Protein AF-A0A356QKU2-F1 (afdb_monomer_lite)

pLDDT: mean 85.23, std 17.73, range [39.31, 97.94]

Radius of gyration: 21.37 Å; chains: 1; bounding box: 70×44×46 Å

Sequence (132 aa):
ALIENIQRENLNAIEESLALKRLGDEFELTQQQIADAVGKSRTQVANLLRLLALDPEVQTLLERGDLDMGHARALLPLSSAQQRQVAHEVVNKDLTVRDTEALVKKVQTQQASTSSPKQVSKTPDVARLETH

Foldseek 3Di:
DLLVVLPPPPDFLQRNLVSLVCVCVVVVDDLCRSCVSNVHDSVSNVLSVLLVQAQPVLVVCSRVVLDDSLLSSLLSVDDNVVSVVLSVVCSVVVDDSVVSNVVSVVVVVVVVVVPDPDDDDDDDDDDDDDDD

Secondary structure (DSSP, 8-state):
-HHHHHT-TT--HHHHHHHHHHHHHHTT--HHHHHHHHT--HHHHHHHHHHTTS-HHHHHHHHHTSS-HHHHHHHTTS-HHHHHHHHHHHHHTT--HHHHHHHHHHHHHHHHHHTS----------------

Structure (mmCIF, N/CA/C/O backbone):
data_AF-A0A356QKU2-F1
#
_entry.id   AF-A0A356QKU2-F1
#
loop_
_atom_site.group_PDB
_atom_site.id
_atom_site.type_symbol
_atom_site.label_atom_id
_atom_site.label_alt_id
_atom_site.label_comp_id
_atom_site.label_asym_id
_atom_site.label_entity_id
_atom_site.label_seq_id
_atom_site.pdbx_PDB_ins_code
_atom_site.Cartn_x
_atom_site.Cartn_y
_atom_site.Cartn_z
_atom_site.occupancy
_atom_site.B_iso_or_equiv
_atom_site.auth_seq_id
_atom_site.auth_comp_id
_atom_site.auth_asym_id
_atom_site.au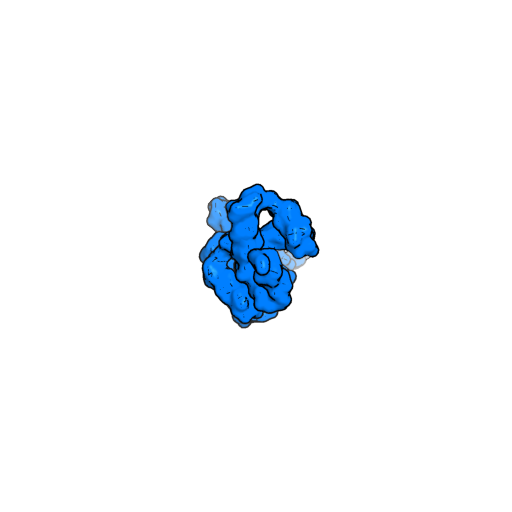th_atom_id
_atom_site.pdbx_PDB_model_num
ATOM 1 N N . ALA A 1 1 ? 15.870 -14.058 -15.313 1.00 59.88 1 ALA A N 1
ATOM 2 C CA . ALA A 1 1 ? 16.056 -12.585 -15.312 1.00 59.88 1 ALA A CA 1
ATOM 3 C C . ALA A 1 1 ? 15.344 -11.953 -14.106 1.00 59.88 1 ALA A C 1
ATOM 5 O O . ALA A 1 1 ? 14.411 -12.564 -13.602 1.00 59.88 1 ALA A O 1
ATOM 6 N N . LEU A 1 2 ? 15.742 -10.759 -13.630 1.00 62.94 2 LEU A N 1
ATOM 7 C CA . LEU A 1 2 ? 15.080 -10.071 -12.495 1.00 62.94 2 LEU A CA 1
ATOM 8 C C . LEU A 1 2 ? 13.566 -9.895 -12.735 1.00 62.94 2 LEU A C 1
ATOM 10 O O . LEU A 1 2 ? 12.761 -10.111 -11.835 1.00 62.94 2 LEU A O 1
ATOM 14 N N . ILE A 1 3 ? 13.193 -9.615 -13.987 1.00 62.88 3 ILE A N 1
ATOM 15 C CA . ILE A 1 3 ? 11.807 -9.441 -14.444 1.00 62.88 3 ILE A CA 1
ATOM 16 C C . ILE A 1 3 ? 10.984 -10.741 -14.335 1.00 62.88 3 ILE A C 1
ATOM 18 O O . ILE A 1 3 ? 9.845 -10.695 -13.884 1.00 62.88 3 ILE A O 1
ATOM 22 N N . GLU A 1 4 ? 11.551 -11.911 -14.653 1.00 62.78 4 GLU A N 1
ATOM 23 C CA . GLU A 1 4 ? 10.849 -13.204 -14.500 1.00 62.78 4 GLU A CA 1
ATOM 24 C C . GLU A 1 4 ? 10.573 -13.551 -13.033 1.00 62.78 4 GLU A C 1
ATOM 26 O O . GLU A 1 4 ? 9.574 -14.194 -12.729 1.00 62.78 4 GLU A O 1
ATOM 31 N N . ASN A 1 5 ? 11.437 -13.119 -12.107 1.00 65.88 5 ASN A N 1
ATOM 32 C CA . ASN A 1 5 ? 11.183 -13.311 -10.680 1.00 65.88 5 ASN A CA 1
ATOM 33 C C . ASN A 1 5 ? 10.041 -12.417 -10.178 1.00 65.88 5 ASN A C 1
ATOM 35 O O . ASN A 1 5 ? 9.296 -12.862 -9.315 1.00 65.88 5 ASN A O 1
ATOM 39 N N . ILE A 1 6 ? 9.878 -11.212 -10.742 1.00 64.94 6 ILE A N 1
ATOM 40 C CA . ILE A 1 6 ? 8.790 -10.266 -10.422 1.00 64.94 6 ILE A CA 1
ATOM 41 C C . ILE A 1 6 ? 7.435 -10.750 -10.960 1.00 64.94 6 ILE A C 1
ATOM 43 O O . ILE A 1 6 ? 6.402 -10.478 -10.360 1.00 64.94 6 ILE A O 1
ATOM 47 N N . GLN A 1 7 ? 7.424 -11.485 -12.074 1.00 63.91 7 GLN A N 1
ATOM 48 C CA . GLN A 1 7 ? 6.198 -12.024 -12.678 1.00 63.91 7 GLN A CA 1
ATOM 49 C C . GLN A 1 7 ? 5.749 -13.367 -12.080 1.00 63.91 7 GLN A C 1
ATOM 51 O O . GLN A 1 7 ? 4.807 -13.976 -12.584 1.00 63.91 7 GLN A O 1
ATOM 56 N N . ARG A 1 8 ? 6.399 -13.857 -11.015 1.00 73.81 8 ARG A N 1
ATOM 57 C CA . ARG A 1 8 ? 5.966 -15.090 -10.346 1.00 73.81 8 ARG A CA 1
ATOM 58 C C . ARG A 1 8 ? 4.581 -14.897 -9.731 1.00 73.81 8 ARG A C 1
ATOM 60 O O . ARG A 1 8 ? 4.395 -14.037 -8.878 1.00 73.81 8 ARG A O 1
ATOM 67 N N . GLU A 1 9 ? 3.651 -15.774 -10.097 1.00 61.19 9 GLU A N 1
ATOM 68 C CA . GLU A 1 9 ? 2.237 -15.727 -9.687 1.00 61.19 9 GLU A CA 1
ATOM 69 C C . GLU A 1 9 ? 1.995 -15.905 -8.172 1.00 61.19 9 GLU A C 1
ATOM 71 O O . GLU A 1 9 ? 0.874 -15.725 -7.714 1.00 61.19 9 GLU A O 1
ATOM 76 N N . ASN A 1 10 ? 3.036 -16.214 -7.387 1.00 66.69 10 ASN A N 1
ATOM 77 C CA . ASN A 1 10 ? 2.947 -16.483 -5.946 1.00 66.69 10 ASN A CA 1
ATOM 78 C C . ASN A 1 10 ? 3.620 -15.419 -5.057 1.00 66.69 10 ASN A C 1
ATOM 80 O O . ASN A 1 10 ? 3.805 -15.674 -3.870 1.00 66.69 10 ASN A O 1
ATOM 84 N N . LEU A 1 11 ? 4.051 -14.274 -5.600 1.00 76.94 11 LEU A N 1
ATOM 85 C CA . LEU A 1 11 ? 4.611 -13.207 -4.762 1.00 76.94 11 LEU A CA 1
ATOM 86 C C . LEU A 1 11 ? 3.520 -12.589 -3.891 1.00 76.94 11 LEU A C 1
ATOM 88 O O . LEU A 1 11 ? 2.453 -12.221 -4.389 1.00 76.94 11 LEU A O 1
ATOM 92 N N . ASN A 1 12 ? 3.811 -12.416 -2.601 1.00 88.06 12 ASN A N 1
ATOM 93 C CA . ASN A 1 12 ? 2.954 -11.586 -1.769 1.00 88.06 12 ASN A CA 1
ATOM 94 C C . ASN A 1 12 ? 3.141 -10.102 -2.139 1.00 88.06 12 ASN A C 1
ATOM 96 O O . ASN A 1 12 ? 4.128 -9.693 -2.760 1.00 88.06 12 ASN A O 1
ATOM 100 N N . ALA A 1 13 ? 2.181 -9.269 -1.746 1.00 91.00 13 ALA A N 1
ATOM 101 C CA . ALA A 1 13 ? 2.174 -7.865 -2.130 1.00 91.00 13 ALA A CA 1
ATOM 102 C C . ALA A 1 13 ? 3.401 -7.065 -1.660 1.00 91.00 13 ALA A C 1
ATOM 104 O O . ALA A 1 13 ? 3.825 -6.141 -2.359 1.00 91.00 13 ALA A O 1
ATOM 105 N N . ILE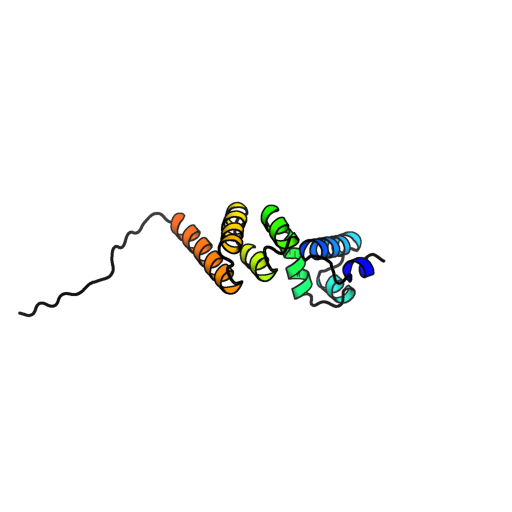 A 1 14 ? 3.971 -7.382 -0.495 1.00 93.94 14 ILE A N 1
ATOM 106 C CA . ILE A 1 14 ? 5.166 -6.703 0.024 1.00 93.94 14 ILE A CA 1
ATOM 107 C C . ILE A 1 14 ? 6.409 -7.137 -0.758 1.00 93.94 14 ILE A C 1
ATOM 109 O O . ILE A 1 14 ? 7.204 -6.281 -1.151 1.00 93.94 14 ILE A O 1
ATOM 113 N N . GLU A 1 15 ? 6.546 -8.426 -1.068 1.00 91.62 15 GLU A N 1
ATOM 114 C CA . GLU A 1 15 ? 7.643 -8.941 -1.893 1.00 91.62 15 GLU A CA 1
ATOM 115 C C . GLU A 1 15 ? 7.621 -8.338 -3.300 1.00 91.62 15 GLU A C 1
ATOM 117 O O . GLU A 1 15 ? 8.656 -7.874 -3.787 1.00 91.62 15 GLU A O 1
ATOM 122 N N . GLU A 1 16 ? 6.444 -8.279 -3.932 1.00 92.00 16 GLU A N 1
ATOM 123 C CA . GLU A 1 16 ? 6.273 -7.623 -5.230 1.00 92.00 16 GLU A CA 1
ATOM 124 C C . GLU A 1 16 ? 6.674 -6.144 -5.142 1.00 92.00 16 GLU A C 1
ATOM 126 O O . GLU A 1 16 ? 7.451 -5.650 -5.961 1.00 92.00 16 GLU A O 1
ATOM 131 N N . SER A 1 17 ? 6.210 -5.439 -4.108 1.00 94.12 17 SER A N 1
ATOM 132 C CA . SER A 1 17 ? 6.539 -4.028 -3.890 1.00 94.12 17 SER A CA 1
ATOM 133 C C . SER A 1 17 ? 8.045 -3.805 -3.728 1.00 94.12 17 SER A C 1
ATOM 135 O O . SER A 1 17 ? 8.598 -2.868 -4.309 1.00 94.12 17 SER A O 1
ATOM 137 N N . LEU A 1 18 ? 8.731 -4.678 -2.985 1.00 93.94 18 LEU A N 1
ATOM 138 C CA . LEU A 1 18 ? 10.178 -4.616 -2.794 1.00 93.94 18 LEU A CA 1
ATOM 139 C C . LEU A 1 18 ? 10.931 -4.906 -4.097 1.00 93.94 18 LEU A C 1
ATOM 141 O O . LEU A 1 18 ? 11.925 -4.241 -4.393 1.00 93.94 18 LEU A O 1
ATOM 145 N N . ALA A 1 19 ? 10.460 -5.867 -4.890 1.00 92.56 19 ALA A N 1
ATOM 146 C CA . ALA A 1 19 ? 11.073 -6.211 -6.163 1.00 92.56 19 ALA A CA 1
ATOM 147 C C . ALA A 1 19 ? 10.916 -5.081 -7.198 1.00 92.56 19 ALA A C 1
ATOM 149 O O . ALA A 1 19 ? 11.887 -4.735 -7.872 1.00 92.56 19 ALA A O 1
ATOM 150 N N . LEU A 1 20 ? 9.745 -4.432 -7.255 1.00 93.81 20 LEU A N 1
ATOM 151 C CA . LEU A 1 20 ? 9.525 -3.234 -8.072 1.00 93.81 20 LEU A CA 1
ATOM 152 C C . LEU A 1 20 ? 10.403 -2.064 -7.622 1.00 93.81 20 LEU A C 1
ATOM 154 O O . LEU A 1 20 ? 10.948 -1.355 -8.466 1.00 93.81 20 LEU A O 1
ATOM 158 N N . LYS A 1 21 ? 10.568 -1.868 -6.307 1.00 94.81 21 LYS A N 1
ATOM 159 C CA . LYS A 1 21 ? 11.453 -0.824 -5.780 1.00 94.81 21 LYS A CA 1
ATOM 160 C C . LYS A 1 21 ? 12.905 -1.069 -6.184 1.00 94.81 21 LYS A C 1
ATOM 162 O O . LYS A 1 21 ? 13.537 -0.163 -6.708 1.00 94.81 21 LYS A O 1
ATOM 167 N N . ARG A 1 22 ? 13.402 -2.300 -6.023 1.00 93.69 22 ARG A N 1
ATOM 168 C CA . ARG A 1 22 ? 14.756 -2.682 -6.460 1.00 93.69 22 ARG A CA 1
ATOM 169 C C . ARG A 1 22 ? 14.955 -2.467 -7.957 1.00 93.69 22 ARG A C 1
ATOM 171 O O . ARG A 1 22 ? 15.962 -1.894 -8.338 1.00 93.69 22 ARG A O 1
ATOM 178 N N . LEU A 1 23 ? 13.987 -2.868 -8.785 1.00 92.38 23 LEU A N 1
ATOM 179 C CA . LEU A 1 23 ? 14.033 -2.643 -10.232 1.00 92.38 23 LEU A CA 1
ATOM 180 C C . LEU A 1 23 ? 14.105 -1.144 -10.574 1.00 92.38 23 LEU A C 1
ATOM 182 O O . LEU A 1 23 ? 14.859 -0.750 -11.457 1.00 92.38 23 LEU A O 1
ATOM 186 N N . GLY A 1 24 ? 13.331 -0.309 -9.877 1.00 94.69 24 GLY A N 1
ATOM 187 C CA . GLY A 1 24 ? 13.382 1.143 -10.037 1.00 94.69 24 GLY A CA 1
ATOM 188 C C . GLY A 1 24 ? 14.723 1.745 -9.628 1.00 94.69 24 GLY A C 1
ATOM 189 O O . GLY A 1 24 ? 15.278 2.540 -10.379 1.00 94.69 24 GLY A O 1
ATOM 190 N N . ASP A 1 25 ? 15.244 1.337 -8.472 1.00 94.31 25 ASP A N 1
ATOM 191 C CA . ASP A 1 25 ? 16.485 1.864 -7.899 1.00 94.31 25 ASP A CA 1
ATOM 192 C C . ASP A 1 25 ? 17.729 1.406 -8.693 1.00 94.31 25 ASP A C 1
ATOM 194 O O . ASP A 1 25 ? 18.650 2.190 -8.896 1.00 94.31 25 ASP A O 1
ATOM 198 N N . GLU A 1 26 ? 17.762 0.155 -9.169 1.00 93.88 26 GLU A N 1
ATOM 199 C CA . GLU A 1 26 ? 18.907 -0.432 -9.889 1.00 93.88 26 GLU A CA 1
ATOM 200 C C . GLU A 1 26 ? 19.052 0.102 -11.321 1.00 93.88 26 GLU A C 1
ATOM 202 O O . GLU A 1 26 ? 20.165 0.246 -11.822 1.00 93.88 26 GLU A O 1
ATOM 207 N N . PHE A 1 27 ? 17.932 0.410 -11.977 1.00 93.25 27 PHE A N 1
ATOM 208 C CA . PHE A 1 27 ? 17.899 0.854 -13.375 1.00 93.25 27 PHE A CA 1
ATOM 209 C C . PHE A 1 27 ? 17.458 2.319 -13.530 1.00 93.25 27 PHE A C 1
ATOM 211 O O . PHE A 1 27 ? 17.178 2.755 -14.646 1.00 93.25 27 PHE A O 1
ATOM 218 N N . GLU A 1 28 ? 17.362 3.060 -12.419 1.00 95.19 28 GLU A N 1
ATOM 219 C CA . GLU A 1 28 ? 16.933 4.467 -12.351 1.00 95.19 28 GLU A CA 1
ATOM 220 C C . GLU A 1 28 ? 15.613 4.742 -13.102 1.00 95.19 28 GLU A C 1
ATOM 222 O O . GLU A 1 28 ? 15.424 5.768 -13.761 1.00 95.19 28 GLU A O 1
ATOM 227 N N . LEU A 1 29 ? 14.673 3.795 -13.022 1.00 95.25 29 LEU A N 1
ATOM 228 C CA . LEU A 1 29 ? 13.420 3.844 -13.771 1.00 95.25 29 LEU A CA 1
ATOM 229 C C . LEU A 1 29 ? 12.353 4.654 -13.039 1.00 95.25 29 LEU A C 1
ATOM 231 O O . LEU A 1 29 ? 12.132 4.534 -11.833 1.00 95.25 29 LEU A O 1
ATOM 235 N N . THR A 1 30 ? 11.578 5.414 -13.807 1.00 96.38 30 THR A N 1
ATOM 236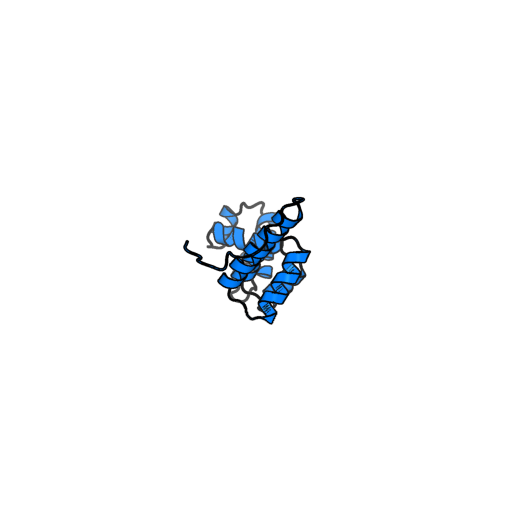 C CA . THR A 1 30 ? 10.344 6.023 -13.306 1.00 96.38 30 THR A CA 1
ATOM 237 C C . THR A 1 30 ? 9.259 4.966 -13.082 1.00 96.38 30 THR A C 1
ATOM 239 O O . THR A 1 30 ? 9.238 3.914 -13.719 1.00 96.38 30 THR A O 1
ATOM 242 N N . GLN A 1 31 ? 8.261 5.282 -12.249 1.00 95.62 31 GLN A N 1
ATOM 243 C CA . GLN A 1 31 ? 7.100 4.401 -12.040 1.00 95.62 31 GLN A CA 1
ATOM 244 C C . GLN A 1 31 ? 6.368 4.035 -13.341 1.00 95.62 31 GLN A C 1
ATOM 246 O O . GLN A 1 31 ? 5.794 2.954 -13.417 1.00 95.62 31 GLN A O 1
ATOM 251 N N . GLN A 1 32 ? 6.367 4.922 -14.345 1.00 97.19 32 GLN A N 1
ATOM 252 C CA . GLN A 1 32 ? 5.775 4.627 -15.652 1.00 97.19 32 GLN A CA 1
ATOM 253 C C . GLN A 1 32 ? 6.599 3.572 -16.397 1.00 97.19 32 GLN A C 1
ATOM 255 O O . GLN A 1 32 ? 6.043 2.576 -16.834 1.00 97.19 32 GLN A O 1
ATOM 260 N N . GLN A 1 33 ? 7.921 3.740 -16.459 1.00 96.31 33 GLN A N 1
ATOM 261 C CA . GLN A 1 33 ? 8.808 2.783 -17.127 1.00 96.31 33 GLN A CA 1
ATOM 262 C C . GLN A 1 33 ? 8.808 1.413 -16.443 1.00 96.31 33 GLN A C 1
ATOM 264 O O . GLN A 1 33 ? 8.813 0.393 -17.124 1.00 96.31 33 GLN A O 1
ATOM 269 N N . ILE A 1 34 ? 8.750 1.376 -15.106 1.00 95.00 34 ILE A N 1
ATOM 270 C CA . ILE A 1 34 ? 8.568 0.126 -14.354 1.00 95.00 34 ILE A CA 1
ATOM 271 C C . ILE A 1 34 ? 7.259 -0.544 -14.781 1.00 95.00 34 ILE A C 1
ATOM 273 O O . ILE A 1 34 ? 7.258 -1.729 -15.097 1.00 95.00 34 ILE A O 1
ATOM 277 N N . ALA A 1 35 ? 6.158 0.212 -14.817 1.00 94.50 35 ALA A N 1
ATOM 278 C CA . ALA A 1 35 ? 4.842 -0.292 -15.194 1.00 94.50 35 ALA A CA 1
ATOM 279 C C . ALA A 1 35 ? 4.824 -0.875 -16.615 1.00 94.50 35 ALA A C 1
ATOM 281 O O . ALA A 1 35 ? 4.330 -1.987 -16.801 1.00 94.50 35 ALA A O 1
ATOM 282 N N . ASP A 1 36 ? 5.440 -0.177 -17.572 1.00 94.00 36 ASP A N 1
ATOM 283 C CA . ASP A 1 36 ? 5.585 -0.637 -18.955 1.00 94.00 36 ASP A CA 1
ATOM 284 C C . ASP A 1 36 ? 6.424 -1.928 -19.030 1.00 94.00 36 ASP A C 1
ATOM 286 O O . ASP A 1 36 ? 6.058 -2.864 -19.740 1.00 94.00 36 ASP A O 1
ATOM 290 N N . ALA A 1 37 ? 7.506 -2.024 -18.247 1.00 90.62 37 ALA A N 1
ATOM 291 C CA . ALA A 1 37 ? 8.384 -3.196 -18.209 1.00 90.62 37 ALA A CA 1
ATOM 292 C C . ALA A 1 37 ? 7.730 -4.440 -17.580 1.00 90.62 37 ALA A C 1
ATOM 294 O O . ALA A 1 37 ? 8.041 -5.563 -17.979 1.00 90.62 37 ALA A O 1
ATOM 295 N N . VAL A 1 38 ? 6.835 -4.260 -16.600 1.00 89.06 38 VAL A N 1
ATOM 296 C CA . VAL A 1 38 ? 6.145 -5.371 -15.916 1.00 89.06 38 VAL A CA 1
ATOM 297 C C . VAL A 1 38 ? 4.717 -5.617 -16.415 1.00 89.06 38 VAL A C 1
ATOM 299 O O . VAL A 1 38 ? 4.024 -6.472 -15.868 1.00 89.06 38 VAL A O 1
ATOM 302 N N . GLY A 1 39 ? 4.256 -4.879 -17.432 1.00 90.88 39 GLY A N 1
ATOM 303 C CA . GLY A 1 39 ? 2.913 -5.027 -18.003 1.00 90.88 39 GLY A CA 1
ATOM 304 C C . GLY A 1 39 ? 1.777 -4.629 -17.052 1.00 90.88 39 GLY A C 1
ATOM 305 O O . GLY A 1 39 ? 0.691 -5.204 -17.113 1.00 90.88 39 GLY A O 1
ATOM 306 N N . LYS A 1 40 ? 2.013 -3.670 -16.147 1.00 91.62 40 LYS A N 1
ATOM 307 C CA . LYS A 1 40 ? 1.019 -3.172 -15.177 1.00 91.62 40 LYS A CA 1
ATOM 308 C C . LYS A 1 40 ? 0.663 -1.718 -15.460 1.00 91.62 40 LYS A C 1
ATOM 310 O O . LYS A 1 40 ? 1.347 -1.019 -16.195 1.00 91.62 40 LYS A O 1
ATOM 315 N N . SER A 1 41 ? -0.409 -1.223 -14.846 1.00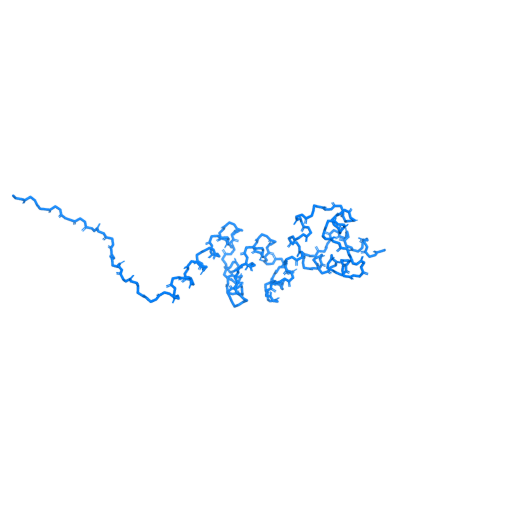 96.38 41 SER A N 1
ATOM 316 C CA . SER A 1 41 ? -0.681 0.217 -14.868 1.00 96.38 41 SER A CA 1
ATOM 317 C C . SER A 1 41 ? 0.268 0.968 -13.932 1.00 96.38 41 SER A C 1
ATOM 319 O O . SER A 1 41 ? 0.598 0.492 -12.841 1.00 96.38 41 SER A O 1
ATOM 321 N N . ARG A 1 42 ? 0.626 2.205 -14.296 1.00 96.50 42 ARG A N 1
ATOM 322 C CA . ARG A 1 42 ? 1.385 3.113 -13.418 1.00 96.50 42 ARG A CA 1
ATOM 323 C C . ARG A 1 42 ? 0.747 3.241 -12.033 1.00 96.50 42 ARG A C 1
ATOM 325 O O . ARG A 1 42 ? 1.448 3.257 -11.026 1.00 96.50 42 ARG A O 1
ATOM 332 N N . THR A 1 43 ? -0.585 3.294 -11.972 1.00 95.94 43 THR A N 1
ATOM 333 C CA . THR A 1 43 ? -1.331 3.367 -10.711 1.00 95.94 43 THR A CA 1
ATOM 334 C C . THR A 1 43 ? -1.141 2.109 -9.862 1.00 95.94 43 THR A C 1
ATOM 336 O O . THR A 1 43 ? -0.955 2.230 -8.655 1.00 95.94 43 THR A O 1
ATOM 339 N N . GLN A 1 44 ? -1.149 0.906 -10.447 1.00 94.00 44 GLN A N 1
ATOM 340 C CA . GLN A 1 44 ? -0.861 -0.329 -9.704 1.00 94.00 44 GLN A CA 1
ATOM 341 C C . GLN A 1 44 ? 0.558 -0.328 -9.132 1.00 94.00 44 GLN A C 1
ATOM 343 O O . GLN A 1 44 ? 0.712 -0.573 -7.938 1.00 94.00 44 GLN A O 1
ATOM 348 N N . VAL A 1 45 ? 1.564 0.032 -9.937 1.00 95.69 45 VAL A N 1
ATOM 349 C CA . VAL A 1 45 ? 2.960 0.146 -9.478 1.00 95.69 45 VAL A CA 1
ATOM 350 C C . VAL A 1 45 ? 3.081 1.149 -8.334 1.00 95.69 45 VAL A C 1
ATOM 352 O O . VAL A 1 45 ? 3.660 0.842 -7.296 1.00 95.69 45 VAL A O 1
ATOM 355 N N . ALA A 1 46 ? 2.474 2.329 -8.473 1.00 95.88 46 ALA A N 1
ATOM 356 C CA . ALA A 1 46 ? 2.471 3.335 -7.416 1.00 95.88 46 ALA A CA 1
ATOM 357 C C . ALA A 1 46 ? 1.818 2.817 -6.124 1.00 95.88 46 ALA A C 1
ATOM 359 O O . ALA A 1 46 ? 2.314 3.090 -5.035 1.00 95.88 46 ALA A O 1
ATOM 360 N N . ASN A 1 47 ? 0.719 2.064 -6.226 1.00 95.06 47 ASN A N 1
ATOM 361 C CA . ASN A 1 47 ? 0.038 1.510 -5.058 1.00 95.06 47 ASN A CA 1
ATOM 362 C C . ASN A 1 47 ? 0.876 0.451 -4.343 1.00 95.06 47 ASN A C 1
ATOM 364 O O . ASN A 1 47 ? 0.928 0.492 -3.121 1.00 95.06 47 ASN A O 1
ATOM 368 N N . LEU A 1 48 ? 1.542 -0.436 -5.086 1.00 95.19 48 LEU A N 1
ATOM 369 C CA . LEU A 1 48 ? 2.471 -1.424 -4.533 1.00 95.19 48 LEU A CA 1
ATOM 370 C C . LEU A 1 48 ? 3.613 -0.725 -3.788 1.00 95.19 48 LEU A C 1
ATOM 372 O O . LEU A 1 48 ? 3.775 -0.888 -2.583 1.00 95.19 48 LEU A O 1
ATOM 376 N N . LEU A 1 49 ? 4.320 0.188 -4.458 1.00 96.25 49 LEU A N 1
ATOM 377 C CA . LEU A 1 49 ? 5.439 0.916 -3.850 1.00 96.25 49 LEU A CA 1
ATOM 378 C C . LEU A 1 49 ? 5.051 1.676 -2.573 1.00 96.25 49 LEU A C 1
ATOM 380 O O . LEU A 1 49 ? 5.863 1.794 -1.657 1.00 96.25 49 LEU A O 1
ATOM 384 N N . ARG A 1 50 ? 3.812 2.177 -2.480 1.00 96.69 50 ARG A N 1
ATOM 385 C CA . ARG A 1 50 ? 3.317 2.862 -1.276 1.00 96.69 50 ARG A CA 1
ATOM 386 C C . ARG A 1 50 ? 3.192 1.941 -0.065 1.00 96.69 50 ARG A C 1
ATOM 388 O O . ARG A 1 50 ? 3.300 2.441 1.047 1.00 96.69 50 ARG A O 1
ATOM 395 N N . LEU A 1 51 ? 2.990 0.637 -0.244 1.00 96.38 51 LEU A N 1
ATOM 396 C CA . LEU A 1 51 ? 2.862 -0.314 0.869 1.00 96.38 51 LEU A CA 1
ATOM 397 C C . LEU A 1 51 ? 4.148 -0.440 1.677 1.00 96.38 51 LEU A C 1
ATOM 399 O O . LEU A 1 51 ? 4.092 -0.678 2.877 1.00 96.38 51 LEU A O 1
ATOM 403 N N . LEU A 1 52 ? 5.300 -0.184 1.053 1.00 96.50 52 LEU A N 1
ATOM 404 C CA . LEU A 1 52 ? 6.592 -0.158 1.740 1.00 96.50 52 LEU A CA 1
ATOM 405 C C . LEU A 1 52 ? 6.701 0.971 2.780 1.00 96.50 52 LEU A C 1
ATOM 407 O O . LEU A 1 52 ? 7.641 0.979 3.570 1.00 96.50 52 LEU A O 1
ATOM 411 N N . ALA A 1 53 ? 5.772 1.935 2.774 1.00 96.00 53 ALA A N 1
ATOM 412 C CA . ALA A 1 53 ? 5.688 3.004 3.768 1.00 96.00 53 ALA A CA 1
ATOM 413 C C . ALA A 1 53 ? 4.816 2.644 4.987 1.00 96.00 53 ALA A C 1
ATOM 415 O O . ALA A 1 53 ? 4.674 3.465 5.893 1.00 96.00 53 ALA A O 1
ATOM 416 N N . LEU A 1 54 ? 4.203 1.456 5.005 1.00 97.44 54 LEU A N 1
ATOM 417 C CA . LEU A 1 54 ? 3.430 0.981 6.150 1.00 97.44 54 LEU A CA 1
ATOM 418 C C . LEU A 1 54 ? 4.337 0.655 7.332 1.00 97.44 54 LEU A C 1
ATOM 420 O O . LEU A 1 54 ? 5.517 0.345 7.171 1.00 97.44 54 LEU A O 1
ATOM 424 N N . ASP A 1 55 ? 3.758 0.678 8.525 1.00 97.94 55 ASP A N 1
ATOM 425 C CA . ASP A 1 55 ? 4.397 0.149 9.719 1.00 97.94 55 ASP A CA 1
ATOM 426 C C . ASP A 1 55 ? 4.816 -1.328 9.516 1.00 97.94 55 ASP A C 1
ATOM 428 O O . ASP A 1 55 ? 4.043 -2.094 8.929 1.00 97.94 55 ASP A O 1
ATOM 432 N N . PRO A 1 56 ? 6.009 -1.751 9.986 1.00 96.56 56 PRO A N 1
ATOM 433 C CA . PRO A 1 56 ? 6.510 -3.113 9.778 1.00 96.56 56 PRO A CA 1
ATOM 434 C C . PRO A 1 56 ? 5.559 -4.220 10.248 1.00 96.56 56 PRO A C 1
ATOM 436 O O . PRO A 1 56 ? 5.499 -5.285 9.634 1.00 96.56 56 PRO A O 1
ATOM 439 N N . GLU A 1 57 ? 4.788 -3.981 11.311 1.00 96.44 57 GLU A N 1
ATOM 440 C CA . GLU A 1 57 ? 3.811 -4.960 11.786 1.00 96.44 57 GLU A CA 1
ATOM 441 C C . GLU A 1 57 ? 2.641 -5.099 10.802 1.00 96.44 57 GLU A C 1
ATOM 443 O O . GLU A 1 57 ? 2.205 -6.209 10.508 1.00 96.44 57 GLU A O 1
ATOM 448 N N . VAL A 1 58 ? 2.185 -3.993 10.208 1.00 97.31 58 VAL A N 1
ATOM 449 C CA . VAL A 1 58 ? 1.137 -4.017 9.175 1.00 97.31 58 VAL A CA 1
ATOM 450 C C . VAL A 1 58 ? 1.636 -4.685 7.895 1.00 97.31 58 VAL A C 1
ATOM 452 O O . VAL A 1 58 ? 0.885 -5.433 7.272 1.00 97.31 58 VAL A O 1
ATOM 455 N N . GLN A 1 59 ? 2.904 -4.472 7.522 1.00 97.19 59 GLN A N 1
ATOM 456 C CA . GLN A 1 59 ? 3.525 -5.209 6.415 1.00 97.19 59 GLN A CA 1
ATOM 457 C C . GLN A 1 59 ? 3.518 -6.717 6.693 1.00 97.19 59 GLN A C 1
ATOM 459 O O . GLN A 1 59 ? 3.114 -7.484 5.829 1.00 97.19 59 GLN A O 1
ATOM 464 N N . THR A 1 60 ? 3.854 -7.130 7.920 1.00 96.38 60 THR A N 1
ATOM 465 C CA . THR A 1 60 ? 3.848 -8.546 8.326 1.00 96.38 60 THR A CA 1
ATOM 466 C C . THR A 1 60 ? 2.450 -9.171 8.228 1.00 96.38 60 THR A C 1
ATOM 468 O O . THR A 1 60 ? 2.310 -10.301 7.764 1.00 96.38 60 THR A O 1
ATOM 471 N N . LEU A 1 61 ? 1.402 -8.451 8.644 1.00 95.94 61 LEU A N 1
ATOM 472 C CA . LEU A 1 61 ? 0.014 -8.922 8.527 1.00 95.94 61 LEU A CA 1
ATOM 473 C C . LEU A 1 61 ? -0.418 -9.069 7.057 1.00 95.94 61 LEU A C 1
ATOM 475 O O . LEU A 1 61 ? -1.069 -10.047 6.695 1.00 95.94 61 LEU A O 1
ATOM 479 N N . LEU A 1 62 ? -0.016 -8.134 6.192 1.00 95.50 62 LEU A N 1
ATOM 480 C CA . LEU A 1 62 ? -0.260 -8.221 4.748 1.00 95.50 62 LEU A CA 1
ATOM 481 C C . LEU A 1 62 ? 0.506 -9.390 4.103 1.00 95.50 62 LEU A C 1
ATOM 483 O O . LEU A 1 62 ? -0.050 -10.095 3.267 1.00 95.50 62 LEU A O 1
ATOM 487 N N . GLU A 1 63 ? 1.759 -9.629 4.498 1.00 93.81 63 GLU A N 1
ATOM 488 C CA . GLU A 1 63 ? 2.569 -10.758 4.011 1.00 93.81 63 GLU A CA 1
ATOM 489 C C . GLU A 1 63 ? 1.952 -12.115 4.355 1.00 93.81 63 GLU A C 1
ATOM 491 O O . GLU A 1 63 ? 2.004 -13.042 3.548 1.00 93.81 63 GLU A O 1
ATOM 496 N N . ARG A 1 64 ? 1.356 -12.234 5.547 1.00 93.25 64 ARG A N 1
ATOM 497 C CA . ARG A 1 64 ? 0.690 -13.458 6.018 1.00 93.25 64 ARG A CA 1
ATOM 498 C C . ARG A 1 64 ? -0.687 -13.684 5.399 1.00 93.25 64 ARG A C 1
ATOM 500 O O . ARG A 1 64 ? -1.216 -14.786 5.513 1.00 93.25 64 ARG A O 1
ATOM 507 N N . GLY A 1 65 ? -1.250 -12.667 4.747 1.00 92.38 65 GLY A N 1
ATOM 508 C CA . GLY A 1 65 ? -2.613 -12.695 4.219 1.00 92.38 65 GLY A CA 1
ATOM 509 C C . GLY A 1 65 ? -3.693 -12.400 5.263 1.00 92.38 65 GLY A C 1
ATOM 510 O O . GLY A 1 65 ? -4.870 -12.554 4.957 1.00 92.38 65 GLY A O 1
ATOM 511 N N . ASP A 1 66 ? -3.318 -11.939 6.462 1.00 94.62 66 ASP A N 1
ATOM 512 C CA . ASP A 1 66 ? -4.269 -11.488 7.490 1.00 94.62 66 ASP A CA 1
ATOM 513 C C . ASP A 1 66 ? -4.966 -10.179 7.067 1.00 94.62 66 ASP A C 1
ATOM 515 O O . ASP A 1 66 ? -6.054 -9.848 7.533 1.00 94.62 66 ASP A O 1
ATOM 519 N N . LEU A 1 67 ? -4.334 -9.416 6.168 1.00 95.62 67 LEU A N 1
ATOM 520 C CA . LEU A 1 67 ? -4.882 -8.208 5.565 1.00 95.62 67 LEU A CA 1
ATOM 521 C C . LEU A 1 67 ? -4.785 -8.272 4.045 1.00 95.62 67 LEU A C 1
ATOM 523 O O . LEU A 1 67 ? -3.709 -8.473 3.495 1.00 95.62 67 LEU A O 1
ATOM 527 N N . ASP A 1 68 ? -5.877 -7.948 3.359 1.00 94.44 68 ASP A N 1
ATOM 528 C CA . ASP A 1 68 ? -5.807 -7.608 1.937 1.00 94.44 68 ASP A CA 1
ATOM 529 C C . ASP A 1 68 ? -5.115 -6.263 1.655 1.00 94.44 68 ASP A C 1
ATOM 531 O O . ASP A 1 68 ? -5.099 -5.322 2.456 1.00 94.44 68 ASP A O 1
ATOM 535 N N . MET A 1 69 ? -4.677 -6.119 0.404 1.00 93.56 69 MET A N 1
ATOM 536 C CA . MET A 1 69 ? -4.164 -4.880 -0.191 1.00 93.56 69 MET A CA 1
ATOM 537 C C . MET A 1 69 ? -5.058 -3.657 0.034 1.00 93.56 69 MET A C 1
ATOM 539 O O . MET A 1 69 ? -4.562 -2.543 0.214 1.00 93.56 69 MET A O 1
ATOM 543 N N . GLY A 1 70 ? -6.380 -3.848 0.002 1.00 95.25 70 GLY A N 1
ATOM 544 C CA . GLY A 1 70 ? -7.349 -2.784 0.262 1.00 95.25 70 GLY A CA 1
ATOM 545 C C . GLY A 1 70 ? -7.241 -2.253 1.692 1.00 95.25 70 GLY A C 1
ATOM 546 O O . GLY A 1 70 ? -7.127 -1.041 1.883 1.00 95.25 70 GLY A O 1
ATOM 547 N N . HIS A 1 71 ? -7.185 -3.154 2.678 1.00 97.12 71 HIS A N 1
ATOM 548 C CA . HIS A 1 71 ? -7.002 -2.800 4.086 1.00 97.12 71 HIS A CA 1
ATOM 549 C C . HIS A 1 71 ? -5.682 -2.060 4.292 1.00 97.12 71 HIS A C 1
ATOM 551 O O . HIS A 1 71 ? -5.663 -0.950 4.820 1.00 97.12 71 HIS A O 1
ATOM 557 N N . ALA A 1 72 ? -4.585 -2.631 3.793 1.00 96.38 72 ALA A N 1
ATOM 558 C CA . ALA A 1 72 ? -3.254 -2.058 3.931 1.00 96.38 72 ALA A CA 1
ATOM 559 C C . ALA A 1 72 ? -3.177 -0.634 3.351 1.00 96.38 72 ALA A C 1
ATOM 561 O O . ALA A 1 72 ? -2.671 0.290 3.987 1.00 96.38 72 ALA A O 1
ATOM 562 N N . ARG A 1 73 ? -3.762 -0.409 2.168 1.00 96.00 73 ARG A N 1
ATOM 563 C CA . ARG A 1 73 ? -3.813 0.924 1.552 1.00 96.00 73 ARG A CA 1
ATOM 564 C C . ARG A 1 73 ? -4.636 1.928 2.347 1.00 96.00 73 ARG A C 1
ATOM 566 O O . ARG A 1 73 ? -4.251 3.097 2.391 1.00 96.00 73 ARG A O 1
ATOM 573 N N . ALA A 1 74 ? -5.743 1.499 2.949 1.00 96.81 74 ALA A N 1
ATOM 574 C CA . ALA A 1 74 ? -6.579 2.364 3.772 1.00 96.81 74 ALA A CA 1
ATOM 575 C C . ALA A 1 74 ? -5.828 2.875 5.013 1.00 96.81 74 ALA A C 1
ATOM 577 O O . ALA A 1 74 ? -6.110 3.977 5.466 1.00 96.81 74 ALA A O 1
ATOM 578 N N . LEU A 1 75 ? -4.840 2.130 5.520 1.00 97.19 75 LEU A N 1
ATOM 579 C CA . LEU A 1 75 ? -4.050 2.490 6.705 1.00 97.19 75 LEU A CA 1
ATOM 580 C C . LEU A 1 75 ? -2.935 3.516 6.436 1.00 97.19 75 LEU A C 1
ATOM 582 O O . LEU A 1 75 ? -2.530 4.222 7.357 1.00 97.19 75 LEU A O 1
ATOM 586 N N . LEU A 1 76 ? -2.481 3.672 5.186 1.00 96.44 76 LEU A N 1
ATOM 587 C CA . LEU A 1 76 ? -1.383 4.581 4.807 1.00 96.44 76 LEU A CA 1
ATOM 588 C C . LEU A 1 76 ? -1.457 6.024 5.345 1.00 96.44 76 LEU A C 1
ATOM 590 O O . LEU A 1 76 ? -0.401 6.585 5.632 1.00 96.44 76 LEU A O 1
ATOM 594 N N . PRO A 1 77 ? -2.629 6.679 5.451 1.00 95.69 77 PRO A N 1
ATOM 595 C CA . PRO A 1 77 ? -2.693 8.059 5.910 1.00 95.69 77 PRO A CA 1
ATOM 596 C C . PRO A 1 77 ? -2.722 8.185 7.447 1.00 95.69 77 PRO A C 1
ATOM 598 O O . PRO A 1 77 ? -2.919 9.287 7.956 1.00 95.69 77 PRO A O 1
ATOM 601 N N . LEU A 1 78 ? -2.572 7.087 8.194 1.00 95.44 78 LEU A N 1
ATOM 602 C CA . LEU A 1 78 ? -2.461 7.079 9.655 1.00 95.44 78 LEU A CA 1
ATOM 603 C C . LEU A 1 78 ? -0.993 7.102 10.109 1.00 95.44 78 LEU A C 1
ATOM 605 O O . LEU A 1 78 ? -0.104 6.659 9.383 1.00 95.44 78 LEU A O 1
ATOM 609 N N . SER A 1 79 ? -0.737 7.564 11.337 1.00 95.50 79 SER A N 1
ATOM 610 C CA . SER A 1 79 ? 0.587 7.420 11.968 1.00 95.50 79 SER A CA 1
ATOM 611 C C . SER A 1 79 ? 0.907 5.952 12.271 1.00 95.50 79 SER A C 1
ATOM 613 O O . SER A 1 79 ? -0.006 5.157 12.478 1.00 95.50 79 SER A O 1
ATOM 615 N N . SER A 1 80 ? 2.188 5.586 12.384 1.00 94.69 80 SER A N 1
ATOM 616 C CA . SER A 1 80 ? 2.615 4.194 12.620 1.00 94.69 80 SER A CA 1
ATOM 617 C C . SER A 1 80 ? 1.918 3.528 13.817 1.00 94.69 80 SER A C 1
ATOM 619 O O . SER A 1 80 ? 1.480 2.387 13.725 1.00 94.69 80 SER A O 1
ATOM 621 N N . ALA A 1 81 ? 1.729 4.252 14.927 1.00 94.88 81 ALA A N 1
ATOM 622 C CA . ALA A 1 81 ? 1.016 3.720 16.093 1.00 94.88 81 ALA A CA 1
ATOM 623 C C . ALA A 1 81 ? -0.469 3.431 15.805 1.00 94.88 81 ALA A C 1
ATOM 625 O O . ALA A 1 81 ? -0.986 2.391 16.207 1.00 94.88 81 ALA A O 1
ATOM 626 N N . GLN A 1 82 ? -1.142 4.327 15.078 1.00 96.19 82 GLN A N 1
ATOM 627 C CA . GLN A 1 82 ? -2.537 4.141 14.676 1.00 96.19 82 GLN A CA 1
ATOM 628 C C . GLN A 1 82 ? -2.685 3.039 13.629 1.00 96.19 82 GLN A C 1
ATOM 630 O O . GLN A 1 82 ? -3.653 2.291 13.688 1.00 96.19 82 GLN A O 1
ATOM 635 N N . GLN A 1 83 ? -1.736 2.919 12.698 1.00 97.75 83 GLN A N 1
ATOM 636 C CA . GLN A 1 83 ? -1.723 1.843 11.710 1.00 97.75 83 GLN A CA 1
ATOM 637 C C . GLN A 1 83 ? -1.751 0.479 12.399 1.00 97.75 83 GLN A C 1
ATOM 639 O O . GLN A 1 83 ? -2.637 -0.312 12.097 1.00 97.75 83 GLN A O 1
ATOM 644 N N . ARG A 1 84 ? -0.861 0.242 13.376 1.00 97.06 84 ARG A N 1
ATOM 645 C CA . ARG A 1 84 ? -0.842 -1.002 14.165 1.00 97.06 84 ARG A CA 1
ATOM 646 C C . ARG A 1 84 ? -2.167 -1.241 14.881 1.00 97.06 84 ARG A C 1
ATOM 648 O O . ARG A 1 84 ? -2.760 -2.304 14.742 1.00 97.06 84 ARG A O 1
ATOM 655 N N . GLN A 1 85 ? -2.662 -0.238 15.608 1.00 96.81 85 GLN A N 1
ATOM 656 C CA . GLN A 1 85 ? -3.909 -0.363 16.365 1.00 96.81 85 GLN A CA 1
ATOM 657 C C . GLN A 1 85 ? -5.103 -0.707 15.460 1.00 96.81 85 GLN A C 1
ATOM 659 O O . GLN A 1 85 ? -5.862 -1.623 15.767 1.00 96.81 85 GLN A O 1
ATOM 664 N N . VAL A 1 86 ? -5.268 0.019 14.352 1.00 97.25 86 VAL A N 1
ATOM 665 C CA . VAL A 1 86 ? -6.385 -0.193 13.425 1.00 97.25 86 VAL A CA 1
ATOM 666 C C . VAL A 1 86 ? -6.219 -1.511 12.670 1.00 97.25 86 VAL A C 1
ATOM 668 O O . VAL A 1 86 ? -7.203 -2.217 12.504 1.00 97.25 86 VAL A O 1
ATOM 671 N N . ALA A 1 87 ? -5.003 -1.893 12.270 1.00 97.50 87 ALA A N 1
ATOM 672 C CA . ALA A 1 87 ? -4.740 -3.184 11.634 1.00 97.50 87 ALA A CA 1
ATOM 673 C C . ALA A 1 87 ? -5.157 -4.361 12.525 1.00 97.50 87 ALA A C 1
ATOM 675 O O . ALA A 1 87 ? -5.887 -5.239 12.074 1.00 97.50 87 ALA A O 1
ATOM 676 N N . HIS A 1 88 ? -4.772 -4.341 13.804 1.00 97.31 88 HIS A N 1
ATOM 677 C CA . HIS A 1 88 ? -5.216 -5.346 14.773 1.00 97.31 88 HIS A CA 1
ATOM 678 C C . HIS A 1 88 ? -6.734 -5.362 14.926 1.00 97.31 88 HIS A C 1
ATOM 680 O O . HIS A 1 88 ? -7.331 -6.426 15.037 1.00 97.31 88 HIS A O 1
ATOM 686 N N . GLU A 1 89 ? -7.384 -4.200 14.932 1.00 97.31 89 GLU A N 1
ATOM 687 C CA . GLU A 1 89 ? -8.844 -4.134 14.989 1.00 97.31 89 GLU A CA 1
ATOM 688 C C . GLU A 1 89 ? -9.508 -4.732 13.739 1.00 97.31 89 GLU A C 1
ATOM 690 O O . GLU A 1 89 ? -10.514 -5.424 13.873 1.00 97.31 89 GLU A O 1
ATOM 695 N N . VAL A 1 90 ? -8.939 -4.501 12.552 1.00 97.56 90 VAL A N 1
ATOM 696 C CA . VAL A 1 90 ? -9.416 -5.067 11.280 1.00 97.56 90 VAL A CA 1
ATOM 697 C C . VAL A 1 90 ? -9.335 -6.586 11.298 1.00 97.56 90 VAL A C 1
ATOM 699 O O . VAL A 1 90 ? -10.342 -7.228 11.017 1.00 97.56 90 VAL A O 1
ATOM 702 N N . VAL A 1 91 ? -8.187 -7.145 11.694 1.00 96.75 91 VAL A N 1
ATOM 703 C CA . VAL A 1 91 ? -7.983 -8.601 11.774 1.00 96.75 91 VAL A CA 1
ATOM 704 C C . VAL A 1 91 ? -8.891 -9.223 12.836 1.00 96.75 91 VAL A C 1
ATOM 706 O O . VAL A 1 91 ? -9.599 -10.180 12.564 1.00 96.75 91 VAL A O 1
ATOM 709 N N . ASN A 1 92 ? -8.944 -8.655 14.045 1.00 97.06 92 ASN A N 1
ATOM 710 C CA . ASN A 1 92 ? -9.729 -9.232 15.146 1.00 97.06 92 ASN A CA 1
ATOM 711 C C . ASN A 1 92 ? -11.247 -9.196 14.919 1.00 97.06 92 ASN A C 1
ATOM 713 O O . ASN A 1 92 ? -11.982 -9.917 15.594 1.00 97.06 92 ASN A O 1
ATOM 717 N N . LYS A 1 93 ? -11.730 -8.299 14.055 1.00 96.25 93 LYS A N 1
ATOM 718 C CA . LYS A 1 93 ? -13.159 -8.123 13.768 1.00 96.25 93 LYS A CA 1
ATOM 719 C C . LYS A 1 93 ? -13.538 -8.550 12.351 1.00 96.25 93 LYS A C 1
ATOM 721 O O . LYS A 1 93 ? -14.676 -8.288 11.964 1.00 96.25 93 LYS A O 1
ATOM 726 N N . ASP A 1 94 ? -12.606 -9.134 11.597 1.00 95.38 94 ASP A N 1
ATOM 727 C CA . ASP A 1 94 ? -12.776 -9.508 10.189 1.00 95.38 94 ASP A CA 1
ATOM 728 C C . ASP A 1 94 ? -13.440 -8.387 9.365 1.00 95.38 94 ASP A C 1
ATOM 730 O O . ASP A 1 94 ? -14.427 -8.592 8.652 1.00 95.38 94 ASP A O 1
ATOM 734 N N . LEU A 1 95 ? -12.950 -7.150 9.528 1.00 96.50 95 LEU A N 1
ATOM 735 C CA . LEU A 1 95 ? -13.563 -5.992 8.878 1.00 96.50 95 LEU A CA 1
ATOM 736 C C . LEU A 1 95 ? -13.378 -6.056 7.365 1.00 96.50 95 LEU A C 1
ATOM 738 O O . LEU A 1 95 ? -12.316 -6.410 6.864 1.00 96.50 95 LEU A O 1
ATOM 742 N N . THR A 1 96 ? -14.390 -5.599 6.628 1.00 97.50 96 THR A N 1
ATOM 743 C CA . THR A 1 96 ? -14.249 -5.412 5.183 1.00 97.50 96 THR A CA 1
ATOM 744 C C . THR A 1 96 ? -13.356 -4.208 4.867 1.00 97.50 96 THR A C 1
ATOM 746 O O . THR A 1 96 ? -13.184 -3.294 5.684 1.00 97.50 96 THR A O 1
ATOM 749 N N . VAL A 1 97 ? -12.858 -4.129 3.627 1.00 96.12 97 VAL A N 1
ATOM 750 C CA . VAL A 1 97 ? -12.086 -2.968 3.142 1.00 96.12 97 VAL A CA 1
ATOM 751 C C . VAL A 1 97 ? -12.868 -1.671 3.338 1.00 96.12 97 VAL A C 1
ATOM 753 O O . VAL A 1 97 ? -12.323 -0.672 3.804 1.00 96.12 97 VAL A O 1
ATOM 756 N N . ARG A 1 98 ? -14.174 -1.698 3.060 1.00 96.19 98 ARG A N 1
ATOM 757 C CA . ARG A 1 98 ? -15.048 -0.532 3.207 1.00 96.19 98 ARG A CA 1
ATOM 758 C C . ARG A 1 98 ? -15.220 -0.119 4.670 1.00 96.19 98 ARG A C 1
ATOM 760 O O . ARG A 1 98 ? -15.213 1.075 4.973 1.00 96.19 98 ARG A O 1
ATOM 767 N N . ASP A 1 99 ? -15.357 -1.083 5.577 1.00 96.56 99 ASP A N 1
ATOM 768 C CA . ASP A 1 99 ? -15.449 -0.804 7.015 1.00 96.56 99 ASP A CA 1
ATOM 769 C C . ASP A 1 99 ? -14.129 -0.255 7.558 1.00 96.56 99 ASP A C 1
ATOM 771 O O . ASP A 1 99 ? -14.121 0.669 8.374 1.00 96.56 99 ASP A O 1
ATOM 775 N N . THR A 1 100 ? -13.012 -0.757 7.035 1.00 97.00 100 THR A N 1
ATOM 776 C CA . THR A 1 100 ? -11.663 -0.288 7.359 1.00 97.00 100 THR A CA 1
ATOM 777 C C . THR A 1 100 ? -11.459 1.160 6.922 1.00 97.00 100 THR A C 1
ATOM 779 O O . THR A 1 100 ? -11.023 1.988 7.720 1.00 97.00 100 THR A O 1
ATOM 782 N N . GLU A 1 101 ? -11.845 1.517 5.695 1.00 96.50 101 GLU A N 1
ATOM 783 C CA . GLU A 1 101 ? -11.822 2.906 5.218 1.00 96.50 101 GLU A CA 1
ATOM 784 C C . GLU A 1 101 ? -12.668 3.831 6.109 1.00 96.50 101 GLU A C 1
ATOM 786 O O . GLU A 1 101 ? -12.247 4.940 6.460 1.00 96.50 101 GLU A O 1
ATOM 791 N N . ALA A 1 102 ? -13.852 3.370 6.527 1.00 96.50 102 ALA A N 1
ATOM 792 C CA . ALA A 1 102 ? -14.716 4.123 7.430 1.00 96.50 102 ALA A CA 1
ATOM 793 C C . ALA A 1 102 ? -14.089 4.298 8.825 1.00 96.50 102 ALA A C 1
ATOM 795 O O . ALA A 1 102 ? -14.184 5.382 9.410 1.00 96.50 102 ALA A O 1
ATOM 796 N N . LEU A 1 103 ? -13.435 3.263 9.355 1.00 95.56 103 LEU A N 1
ATOM 797 C CA . LEU A 1 103 ? -12.729 3.298 10.634 1.00 95.56 103 LEU A CA 1
ATOM 798 C C . LEU A 1 103 ? -11.543 4.270 10.592 1.00 95.56 103 LEU A C 1
ATOM 800 O O . LEU A 1 103 ? -11.444 5.147 11.451 1.00 95.56 103 LEU A O 1
ATOM 804 N N . VAL A 1 104 ? -10.711 4.198 9.550 1.00 96.38 104 VAL A N 1
ATOM 805 C CA . VAL A 1 104 ? -9.592 5.128 9.324 1.00 96.38 104 VAL A CA 1
ATOM 806 C C . VAL A 1 104 ? -10.086 6.574 9.319 1.00 96.38 104 VAL A C 1
ATOM 808 O O . VAL A 1 104 ? -9.535 7.426 10.021 1.00 96.38 104 VAL A O 1
ATOM 811 N N . LYS A 1 105 ? -11.173 6.857 8.589 1.00 94.81 105 LYS A N 1
ATOM 812 C CA . LYS A 1 105 ? -11.759 8.202 8.525 1.00 94.81 105 LYS A CA 1
ATOM 813 C C . LYS A 1 105 ? -12.212 8.702 9.901 1.00 94.81 105 LYS A C 1
ATOM 815 O O . LYS A 1 105 ? -12.015 9.876 10.230 1.00 94.81 105 LYS A O 1
ATOM 820 N N . LYS A 1 106 ? -12.797 7.829 10.730 1.00 93.94 1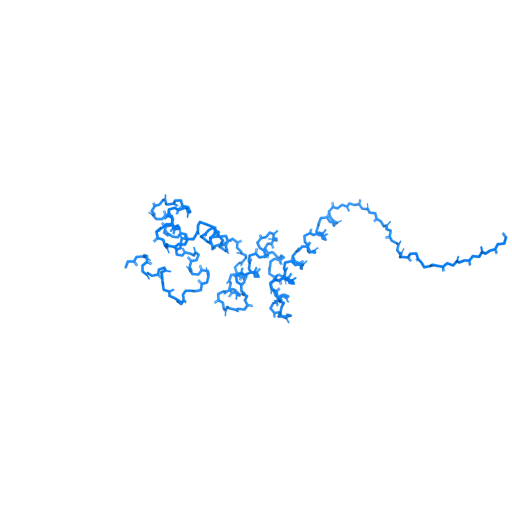06 LYS A N 1
ATOM 821 C CA . LYS A 1 106 ? -13.188 8.166 12.111 1.00 93.94 106 LYS A CA 1
ATOM 822 C C . LYS A 1 106 ? -11.970 8.495 12.972 1.00 93.94 106 LYS A C 1
ATOM 824 O O . LYS A 1 106 ? -11.993 9.512 13.661 1.00 93.94 106 LYS A O 1
ATOM 829 N N . VAL A 1 107 ? -10.912 7.688 12.899 1.00 92.62 107 VAL A N 1
ATOM 830 C CA . VAL A 1 107 ? -9.666 7.894 13.659 1.00 92.62 107 VAL A CA 1
ATOM 831 C C . VAL A 1 107 ? -9.013 9.233 13.299 1.00 92.62 107 VAL A C 1
ATOM 833 O O . VAL A 1 107 ? -8.651 9.998 14.192 1.00 92.62 107 VAL A O 1
ATOM 836 N N . GLN A 1 108 ? -8.943 9.569 12.009 1.00 91.25 108 GLN A N 1
ATOM 837 C CA . GLN A 1 108 ? -8.402 10.856 11.553 1.00 91.25 108 GLN A CA 1
ATOM 838 C C . GLN A 1 108 ? -9.218 12.053 12.051 1.00 91.25 108 GLN A C 1
ATOM 840 O O . GLN A 1 108 ? -8.658 13.056 12.492 1.00 91.25 108 GLN A O 1
ATOM 845 N N . THR A 1 109 ? -10.548 11.941 12.020 1.00 88.00 109 THR A N 1
ATOM 846 C CA . THR A 1 109 ? -11.442 13.021 12.463 1.00 88.00 109 THR A CA 1
ATOM 847 C C . THR A 1 109 ? -11.346 13.240 13.976 1.00 88.00 109 THR A C 1
ATOM 849 O O . THR A 1 109 ? -11.303 14.380 14.436 1.00 88.00 109 THR A O 1
ATOM 852 N N . GLN A 1 110 ? -11.255 12.160 14.762 1.00 81.50 110 GLN A N 1
ATOM 853 C CA . GLN A 1 110 ? -11.094 12.248 16.217 1.00 81.50 110 GLN A CA 1
ATOM 854 C C . GLN A 1 110 ? -9.774 12.930 16.598 1.00 81.50 110 GLN A C 1
ATOM 856 O O . GLN A 1 110 ? -9.763 13.798 17.471 1.00 81.50 110 GLN A O 1
ATOM 861 N N . GLN A 1 111 ? -8.685 12.629 15.889 1.00 71.56 111 GLN A N 1
ATOM 862 C CA . GLN A 1 111 ? -7.382 13.242 16.145 1.00 71.56 111 GLN A CA 1
ATOM 863 C C . GLN A 1 111 ? -7.380 14.758 15.877 1.00 71.56 111 GLN A C 1
ATOM 865 O O . GLN A 1 111 ? -6.814 15.518 16.665 1.00 71.56 111 GLN A O 1
ATOM 870 N N . ALA A 1 112 ? -8.083 15.212 14.832 1.00 68.31 112 ALA A N 1
ATOM 871 C CA . ALA A 1 112 ? -8.258 16.638 14.535 1.00 68.31 112 ALA A CA 1
ATOM 872 C C . ALA A 1 112 ? -9.101 17.375 15.595 1.00 68.31 112 ALA A C 1
ATOM 874 O O . ALA A 1 112 ? -8.876 18.553 15.869 1.00 68.31 112 ALA A O 1
ATOM 875 N N . SER A 1 113 ? -10.055 16.683 16.228 1.00 61.16 113 SER A N 1
ATOM 876 C CA . SER A 1 113 ? -10.875 17.263 17.299 1.00 61.16 113 SER A CA 1
ATOM 877 C C . SER A 1 113 ? -10.156 17.349 18.652 1.00 61.16 113 SER A C 1
ATOM 879 O O . SER A 1 113 ? -10.453 18.244 19.439 1.00 61.16 113 SER A O 1
ATOM 881 N N . THR A 1 114 ? -9.170 16.483 18.920 1.00 57.56 114 THR A N 1
ATOM 882 C CA . THR A 1 114 ? -8.406 16.495 20.185 1.00 57.56 114 THR A CA 1
ATOM 883 C C . THR A 1 114 ? -7.306 17.557 20.254 1.00 57.56 114 THR A C 1
ATOM 885 O O . THR A 1 114 ? -6.846 17.887 21.344 1.00 57.56 114 THR A O 1
ATOM 888 N N . SER A 1 115 ? -6.894 18.123 19.118 1.00 56.53 115 SER A N 1
ATOM 889 C CA . SER A 1 115 ? -5.907 19.212 19.035 1.00 56.53 115 SER A CA 1
ATOM 890 C C . SER A 1 115 ? -6.530 20.617 19.062 1.00 56.53 115 SER A C 1
ATOM 892 O O . SER A 1 115 ? -5.809 21.608 18.970 1.00 56.53 115 SER A O 1
ATOM 894 N N . SER A 1 116 ? -7.850 20.719 19.252 1.00 43.47 116 SER A N 1
ATOM 895 C CA . SER A 1 116 ? -8.570 21.986 19.430 1.00 43.47 116 SER A CA 1
ATOM 896 C C . SER A 1 116 ? -9.060 22.123 20.883 1.00 43.47 116 SER A C 1
ATOM 898 O O . SER A 1 116 ? -9.844 21.28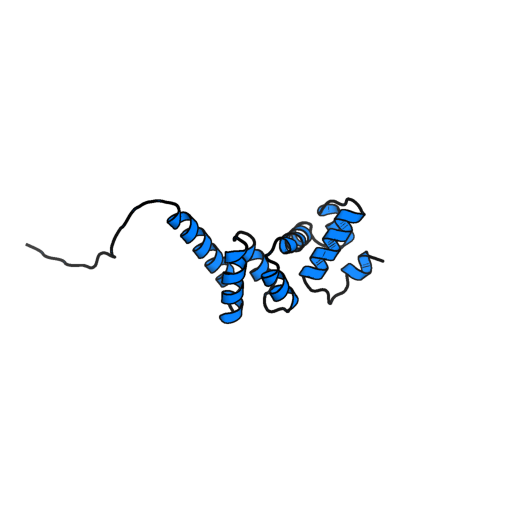3 21.331 1.00 43.47 116 SER A O 1
ATOM 900 N N . PRO A 1 117 ? -8.668 23.153 21.661 1.00 48.62 117 PRO A N 1
ATOM 901 C CA . PRO A 1 117 ? -9.274 23.370 22.968 1.00 48.62 117 PRO A CA 1
ATOM 902 C C . PRO A 1 117 ? -10.690 23.957 22.812 1.00 48.62 117 PRO A C 1
ATOM 904 O O . PRO A 1 117 ? -10.850 25.050 22.280 1.00 48.62 117 PRO A O 1
ATOM 907 N N . LYS A 1 118 ? -11.682 23.247 23.382 1.00 46.53 118 LYS A N 1
ATOM 908 C CA . LYS A 1 118 ? -13.104 23.610 23.619 1.00 46.53 118 LYS A CA 1
ATOM 909 C C . LYS A 1 118 ? -14.035 23.698 22.392 1.00 46.53 118 LYS A C 1
ATOM 911 O O . LYS A 1 118 ? -13.980 24.651 21.636 1.00 46.53 118 LYS A O 1
ATOM 916 N N . GLN A 1 119 ? -15.094 22.885 22.392 1.00 43.50 119 GLN A N 1
ATOM 917 C CA . GLN A 1 119 ? -16.374 23.308 22.983 1.00 43.50 119 GLN A CA 1
ATOM 918 C C . GLN A 1 119 ? -17.333 22.130 23.203 1.00 43.50 119 GLN A C 1
ATOM 920 O O . GLN A 1 119 ? -17.592 21.307 22.333 1.00 43.50 119 GLN A O 1
ATOM 925 N N . VAL A 1 120 ? -17.864 22.096 24.421 1.00 53.41 120 VAL A N 1
ATOM 926 C CA . VAL A 1 120 ? -18.957 21.248 24.890 1.00 53.41 120 VAL A CA 1
ATOM 927 C C . VAL A 1 120 ? -20.266 21.680 24.223 1.00 53.41 120 VAL A C 1
ATOM 929 O O . VAL A 1 120 ? -20.635 22.846 24.318 1.00 53.41 120 VAL A O 1
ATOM 932 N N . SER A 1 121 ? -21.013 20.736 23.658 1.00 44.12 121 SER A N 1
ATOM 933 C CA . SER A 1 121 ? -22.487 20.766 23.594 1.00 44.12 121 SER A CA 1
ATOM 934 C C . SER A 1 121 ? -22.967 19.308 23.544 1.00 44.12 121 SER A C 1
ATOM 936 O O . SER A 1 121 ? -22.784 18.608 22.560 1.00 44.12 121 SER A O 1
ATOM 938 N N . LYS A 1 122 ? -23.187 18.668 24.698 1.00 43.66 122 LYS A N 1
ATOM 939 C CA . LYS A 1 122 ? -24.466 18.584 25.431 1.00 43.66 122 LYS A CA 1
ATOM 940 C C . LYS A 1 122 ? -25.684 18.313 24.531 1.00 43.66 122 LYS A C 1
ATOM 942 O O . LYS A 1 122 ? -26.267 19.240 23.994 1.00 43.66 122 LYS A O 1
ATOM 947 N N . THR A 1 123 ? -26.033 17.020 24.511 1.00 39.31 123 THR A N 1
ATOM 948 C CA . THR A 1 123 ? -27.367 16.378 24.519 1.00 39.31 123 THR A CA 1
ATOM 949 C C . THR A 1 123 ? -28.376 16.652 23.390 1.00 39.31 123 THR A C 1
ATOM 951 O O . THR A 1 123 ? -28.680 17.805 23.111 1.00 39.31 123 THR A O 1
ATOM 954 N N . PRO A 1 124 ? -28.970 15.587 22.805 1.00 52.16 124 PRO A N 1
ATOM 955 C CA . PRO A 1 124 ? -30.068 15.705 21.853 1.00 52.16 124 PRO A CA 1
ATOM 956 C C . PRO A 1 124 ? -31.340 16.207 22.546 1.00 52.16 124 PRO A C 1
ATOM 958 O O . PRO A 1 124 ? -31.708 15.738 23.624 1.00 52.16 124 PRO A O 1
ATOM 961 N N . ASP A 1 125 ? -31.980 17.171 21.894 1.00 45.88 125 ASP A N 1
ATOM 962 C CA . ASP A 1 125 ? -33.227 17.815 22.287 1.00 45.88 125 ASP A CA 1
ATOM 963 C C . ASP A 1 125 ? -34.362 16.777 22.326 1.00 45.88 125 ASP A C 1
ATOM 965 O O . ASP A 1 125 ? -34.817 16.274 21.296 1.00 45.88 125 ASP A O 1
ATOM 969 N N . VAL A 1 126 ? -34.774 16.397 23.537 1.00 53.75 126 VAL A N 1
ATOM 970 C CA . VAL A 1 126 ? -35.964 15.581 23.783 1.00 53.75 126 VAL A CA 1
ATOM 971 C C . VAL A 1 126 ? -37.067 16.477 24.334 1.00 53.75 126 VAL A C 1
ATOM 973 O O . VAL A 1 126 ? -37.073 16.836 25.505 1.00 53.75 126 VAL A O 1
ATOM 976 N N . ALA A 1 127 ? -37.980 16.827 23.430 1.00 50.47 127 ALA A N 1
ATOM 977 C CA . ALA A 1 127 ? -39.408 17.066 23.615 1.00 50.47 127 ALA A CA 1
ATOM 978 C C . ALA A 1 127 ? -39.913 17.443 25.022 1.00 50.47 127 ALA A C 1
ATOM 980 O O . ALA A 1 127 ? -39.938 16.607 25.927 1.00 50.47 127 ALA A O 1
ATOM 981 N N . ARG A 1 128 ? -40.576 18.604 25.116 1.00 42.78 128 ARG A N 1
ATOM 982 C CA . ARG A 1 128 ? -41.915 18.670 25.727 1.00 42.78 128 ARG A CA 1
ATOM 983 C C . ARG A 1 128 ? -42.665 19.949 25.352 1.00 42.78 128 ARG A C 1
ATOM 985 O O . ARG A 1 128 ? -42.223 21.053 25.645 1.00 42.78 128 ARG A O 1
ATOM 992 N N . LEU A 1 129 ? -43.806 19.737 24.691 1.00 48.31 129 LEU A N 1
ATOM 993 C CA . LEU A 1 129 ? -44.949 20.645 24.632 1.00 48.31 129 LEU A CA 1
ATOM 994 C C . LEU A 1 129 ? -45.267 21.155 26.035 1.00 48.31 129 LEU A C 1
ATOM 996 O O . LEU A 1 129 ? -45.380 20.300 26.906 1.00 48.31 129 LEU A O 1
ATOM 1000 N N . GLU A 1 130 ? -45.570 22.446 26.184 1.00 50.56 130 GLU A N 1
ATOM 1001 C CA . GLU A 1 130 ? -46.708 22.907 26.989 1.00 50.56 130 GLU A CA 1
ATOM 1002 C C . GLU A 1 130 ? -47.318 24.164 26.347 1.00 50.56 130 GLU A C 1
ATOM 1004 O O . GLU A 1 130 ? -46.665 25.178 26.115 1.00 50.56 130 GLU A O 1
ATOM 1009 N N . THR A 1 131 ? -48.591 24.025 25.999 1.00 53.91 131 THR A N 1
ATOM 1010 C CA . THR A 1 131 ? -49.580 25.077 25.770 1.00 53.91 131 THR A CA 1
ATOM 1011 C C . THR A 1 131 ? -49.825 25.878 27.046 1.00 53.91 131 THR A C 1
ATOM 1013 O O . THR A 1 131 ? -49.974 25.256 28.094 1.00 53.91 131 THR A O 1
ATOM 1016 N N . HIS A 1 132 ? -50.001 27.197 26.935 1.00 49.47 132 HIS A N 1
ATOM 1017 C CA . HIS A 1 132 ? -51.103 27.938 27.566 1.00 49.47 132 HIS A CA 1
ATOM 1018 C C . HIS A 1 132 ? -51.238 29.345 26.978 1.00 49.47 132 HIS A C 1
ATOM 1020 O O . HIS A 1 132 ? -50.194 29.953 26.656 1.00 49.47 132 HIS A O 1
#